Protein AF-A0AAV3Y243-F1 (afdb_monomer)

pLDDT: mean 72.94, std 18.87, range [35.72, 93.75]

Solvent-accessible surface area (backbone atoms only — not comparable to full-atom values): 7842 Å² total; per-residue (Å²): 111,70,69,61,53,52,50,51,56,53,46,22,64,74,67,76,33,90,78,64,46,79,65,60,64,54,33,57,92,40,43,67,59,50,52,51,49,50,51,59,76,23,43,42,96,87,69,47,69,40,62,73,56,49,54,51,51,51,56,50,47,56,51,49,46,53,53,51,34,53,52,24,57,77,70,68,40,57,71,62,26,51,45,36,47,54,26,49,53,55,46,51,56,50,44,53,62,68,44,50,62,46,51,58,60,49,49,62,51,42,62,68,51,45,61,60,51,52,56,56,54,54,59,56,54,62,60,52,55,59,59,57,57,64,69,68,71,80,117

Nearest PDB structures (foldseek):
  8e12-assembly1_B  TM=4.874E-01  e=6.876E+00  synthetic construct

Organism: NCBI:txid259542

Secondary structure (DSSP, 8-state):
-HHHHHHHHHHHHHTT-TT--HHHHT-GGGHHHHHHHHHHHHB-TTS-B-HHHHHHHHHHHHHHHHHHHHHHHHHT-HHHHHHHHHHHHHHHHHHHHHHHHHHHHHHHHHHHHHHHHHHHHHHHHHHHHHHHHHHSS--

Radius of gyration: 22.57 Å; Cα contacts (8 Å, |Δi|>4): 76; chains: 1; bounding box: 42×71×40 Å

Sequence (139 aa):
MRLMANLIVSFRKETDDENASGIDMLNFTKFDVLEVIIKQLTKKEDGHERAGLKMRFGFLLQKAVKAMKGYFIMKGEFDQEADMTRFSDVFDVNWNFIFTLLKLSVNKREEVFGSHLLCQLKMTFQLSGIIFWKKWRNK

Structure (mmCIF, N/CA/C/O backbone):
data_AF-A0AAV3Y243-F1
#
_entry.id   AF-A0AAV3Y243-F1
#
loop_
_atom_site.group_PDB
_atom_site.id
_atom_site.type_symbol
_atom_site.label_atom_id
_atom_site.label_alt_id
_atom_site.label_comp_id
_atom_site.label_asym_id
_atom_site.label_entity_id
_atom_site.label_seq_id
_atom_site.pdbx_PDB_ins_code
_atom_site.Cartn_x
_atom_site.Cartn_y
_atom_site.Cartn_z
_atom_site.occupancy
_atom_site.B_iso_or_equiv
_atom_site.auth_seq_id
_atom_site.auth_comp_id
_atom_site.auth_asym_id
_atom_site.auth_atom_id
_atom_site.pdbx_PDB_model_num
ATOM 1 N N . MET A 1 1 ? -5.874 10.568 -10.783 1.00 60.34 1 MET A N 1
ATOM 2 C CA . MET A 1 1 ? -6.965 9.626 -10.445 1.00 60.34 1 MET A CA 1
ATOM 3 C C . MET A 1 1 ? -6.946 8.341 -11.278 1.00 60.34 1 MET A C 1
ATOM 5 O O . MET A 1 1 ? -7.001 7.286 -10.667 1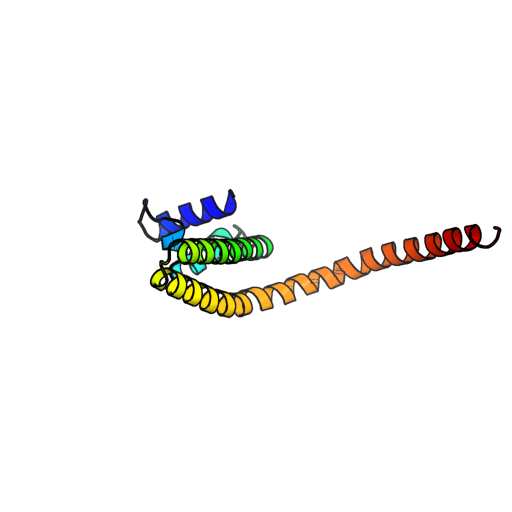.00 60.34 1 MET A O 1
ATOM 9 N N . ARG A 1 2 ? -6.762 8.373 -12.613 1.00 82.06 2 ARG A N 1
ATOM 10 C CA . ARG A 1 2 ? -6.728 7.147 -13.457 1.00 82.06 2 ARG A CA 1
ATOM 11 C C . ARG A 1 2 ? -5.737 6.059 -13.007 1.00 82.06 2 ARG A C 1
ATOM 13 O O . ARG A 1 2 ? -6.083 4.891 -13.024 1.00 82.06 2 ARG A O 1
ATOM 20 N N . LEU A 1 3 ? -4.533 6.435 -12.564 1.00 82.62 3 LEU A N 1
ATOM 21 C CA . LEU A 1 3 ? -3.532 5.463 -12.092 1.00 82.62 3 LEU A CA 1
ATOM 22 C C . LEU A 1 3 ? -4.014 4.661 -10.876 1.00 82.62 3 LEU A C 1
ATOM 24 O O . LEU A 1 3 ? -3.839 3.452 -10.842 1.00 82.62 3 LEU A O 1
ATOM 28 N N . MET A 1 4 ? -4.659 5.324 -9.916 1.00 81.12 4 MET A N 1
ATOM 29 C CA . MET A 1 4 ? -5.194 4.665 -8.724 1.00 81.12 4 MET A CA 1
ATOM 30 C C . MET A 1 4 ? -6.364 3.739 -9.075 1.00 81.12 4 MET A C 1
ATOM 32 O O . MET A 1 4 ? -6.446 2.634 -8.559 1.00 81.12 4 MET A O 1
ATOM 36 N N . ALA A 1 5 ? -7.231 4.158 -10.003 1.00 84.50 5 ALA A N 1
ATOM 37 C CA . ALA A 1 5 ? -8.314 3.311 -10.498 1.00 84.50 5 ALA A CA 1
ATOM 38 C C . ALA A 1 5 ? -7.776 2.042 -11.180 1.00 84.50 5 ALA A C 1
ATOM 40 O O . ALA A 1 5 ? -8.253 0.950 -10.895 1.00 84.50 5 ALA A O 1
ATOM 41 N N . ASN A 1 6 ? -6.737 2.168 -12.012 1.00 87.38 6 ASN A N 1
ATOM 42 C CA . ASN A 1 6 ? -6.089 1.011 -12.634 1.00 87.38 6 ASN A CA 1
ATOM 43 C C . ASN A 1 6 ? -5.479 0.069 -11.590 1.00 87.38 6 ASN A C 1
ATOM 45 O O . ASN A 1 6 ? -5.588 -1.142 -11.738 1.00 87.38 6 ASN A O 1
ATOM 49 N N . LEU A 1 7 ? -4.876 0.620 -10.533 1.00 86.62 7 LEU A N 1
ATOM 50 C CA . LEU A 1 7 ? -4.319 -0.173 -9.441 1.00 86.62 7 LEU A CA 1
ATOM 51 C C . LEU A 1 7 ? -5.405 -0.975 -8.714 1.00 86.62 7 LEU A C 1
ATOM 53 O O . LEU A 1 7 ? -5.228 -2.167 -8.510 1.00 86.62 7 LEU A O 1
ATOM 57 N N . ILE A 1 8 ? -6.547 -0.351 -8.407 1.00 88.12 8 ILE A N 1
ATOM 58 C CA . ILE A 1 8 ? -7.693 -1.022 -7.770 1.00 88.12 8 ILE A CA 1
ATOM 59 C C . ILE A 1 8 ? -8.266 -2.113 -8.682 1.00 88.12 8 ILE A C 1
ATOM 61 O O . ILE A 1 8 ? -8.555 -3.208 -8.217 1.00 88.12 8 ILE A O 1
ATOM 65 N N . VAL A 1 9 ? -8.401 -1.855 -9.986 1.00 89.75 9 VAL A N 1
ATOM 66 C CA . VAL A 1 9 ? -8.885 -2.869 -10.938 1.00 89.75 9 VAL A CA 1
ATOM 67 C C . VAL A 1 9 ? -7.929 -4.058 -11.013 1.00 89.75 9 VA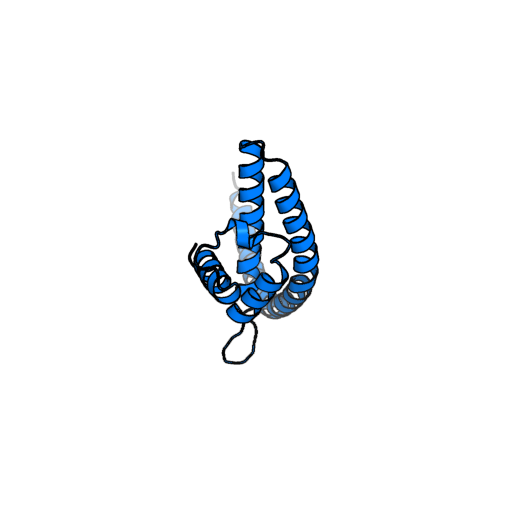L A C 1
ATOM 69 O O . VAL A 1 9 ? -8.380 -5.199 -11.012 1.00 89.75 9 VAL A O 1
ATOM 72 N N . SER A 1 10 ? -6.618 -3.815 -11.065 1.00 88.81 10 SER A N 1
ATOM 73 C CA . SER A 1 10 ? -5.622 -4.890 -11.035 1.00 88.81 10 SER A CA 1
ATOM 74 C C . SER A 1 10 ? -5.619 -5.639 -9.706 1.00 88.81 10 SER A C 1
ATOM 76 O O . SER A 1 10 ? -5.469 -6.852 -9.703 1.00 88.81 10 SER A O 1
ATOM 78 N N . PHE A 1 11 ? -5.848 -4.941 -8.596 1.00 88.44 11 PHE A N 1
ATOM 79 C CA . PHE A 1 11 ? -5.966 -5.553 -7.280 1.00 88.44 11 PHE A CA 1
ATOM 80 C C . PHE A 1 11 ? -7.143 -6.515 -7.187 1.00 88.44 11 PHE A C 1
ATOM 82 O O . PHE A 1 11 ? -6.948 -7.660 -6.804 1.00 88.44 11 PHE A O 1
ATOM 89 N N . ARG A 1 12 ? -8.325 -6.095 -7.646 1.00 90.81 12 ARG A N 1
ATOM 90 C CA . ARG A 1 12 ? -9.522 -6.949 -7.692 1.00 90.81 12 ARG A CA 1
ATOM 91 C C . ARG A 1 12 ? -9.305 -8.226 -8.497 1.00 90.81 12 ARG A C 1
ATOM 93 O O . ARG A 1 12 ? -9.782 -9.280 -8.102 1.00 90.81 12 ARG A O 1
ATOM 100 N N . LYS A 1 13 ? -8.569 -8.124 -9.609 1.00 89.12 13 LYS A N 1
ATOM 101 C CA . LYS A 1 13 ? -8.217 -9.277 -10.450 1.00 89.12 13 LYS A CA 1
ATOM 102 C C . LYS A 1 13 ? -7.266 -10.242 -9.749 1.00 89.12 13 LYS A C 1
ATOM 104 O O . LYS A 1 13 ? -7.431 -11.442 -9.896 1.00 89.12 13 LYS A O 1
ATOM 109 N N . GLU A 1 14 ? -6.284 -9.726 -9.014 1.00 88.12 14 GLU A N 1
ATOM 110 C CA . GLU A 1 14 ? -5.286 -10.560 -8.335 1.00 88.12 14 GLU A CA 1
ATOM 111 C C . GLU A 1 14 ? -5.844 -11.213 -7.061 1.00 88.12 14 GLU A C 1
ATOM 113 O O . GLU A 1 14 ? -5.429 -12.307 -6.694 1.00 88.12 14 GLU A O 1
ATOM 118 N N . THR A 1 15 ? -6.791 -10.557 -6.381 1.00 86.38 15 THR A N 1
ATOM 119 C CA . THR A 1 15 ? -7.426 -11.083 -5.163 1.00 86.38 15 THR A CA 1
ATOM 120 C C . THR A 1 15 ? -8.714 -11.865 -5.420 1.00 86.38 15 THR A C 1
ATOM 122 O O . THR A 1 15 ? -9.320 -12.312 -4.451 1.00 86.38 15 THR A O 1
ATOM 125 N N . ASP A 1 16 ? -9.145 -11.983 -6.681 1.00 86.25 16 ASP A N 1
ATOM 126 C CA . ASP A 1 16 ? -10.438 -12.559 -7.095 1.00 86.25 16 ASP A CA 1
ATOM 127 C C . ASP A 1 16 ? -11.639 -11.986 -6.308 1.00 86.25 16 ASP A C 1
ATOM 129 O O . ASP A 1 16 ? -12.596 -12.673 -5.963 1.00 86.25 16 ASP A O 1
ATOM 133 N N . ASP A 1 17 ? -11.563 -10.693 -5.980 1.00 87.50 17 ASP A N 1
ATOM 134 C CA . ASP A 1 17 ? -12.571 -9.981 -5.191 1.00 87.50 17 ASP A CA 1
ATOM 135 C C . ASP A 1 17 ? -13.006 -8.732 -5.954 1.00 87.50 17 ASP A C 1
ATOM 137 O O . ASP A 1 17 ? -12.353 -7.687 -5.910 1.00 87.50 17 ASP A O 1
ATOM 141 N N . GLU A 1 18 ? -14.124 -8.834 -6.674 1.00 85.06 18 GLU A N 1
ATOM 142 C CA . GLU A 1 18 ? -14.663 -7.741 -7.490 1.00 85.06 18 GLU A CA 1
ATOM 143 C C . GLU A 1 18 ? -15.135 -6.536 -6.660 1.00 85.06 18 GLU A C 1
ATOM 145 O O . GLU A 1 18 ? -15.196 -5.409 -7.174 1.00 85.06 18 GLU A O 1
ATOM 150 N N . ASN A 1 19 ? -15.426 -6.752 -5.374 1.00 85.50 19 ASN A N 1
ATOM 151 C CA . ASN A 1 19 ? -15.957 -5.742 -4.466 1.00 85.50 19 ASN A CA 1
ATOM 152 C C . ASN A 1 19 ? -14.879 -5.084 -3.603 1.00 85.50 19 ASN A C 1
ATOM 154 O O . ASN A 1 19 ? -15.187 -4.106 -2.917 1.00 85.50 19 ASN A O 1
ATOM 158 N N . ALA A 1 20 ? -13.623 -5.537 -3.692 1.00 84.94 20 ALA A N 1
ATOM 159 C CA . ALA A 1 20 ? -12.526 -4.963 -2.927 1.00 84.94 20 ALA A CA 1
ATOM 160 C C . ALA A 1 20 ? -12.463 -3.438 -3.106 1.00 84.94 20 ALA A C 1
ATOM 162 O O . ALA A 1 20 ? -12.425 -2.889 -4.222 1.00 84.94 20 ALA A O 1
ATOM 163 N N . SER A 1 21 ? -12.483 -2.739 -1.979 1.00 85.75 21 SER A N 1
ATOM 164 C CA . SER A 1 21 ? -12.427 -1.289 -1.907 1.00 85.75 21 SER A CA 1
ATOM 165 C C . SER A 1 21 ? -10.979 -0.795 -1.855 1.00 85.75 21 SER A C 1
ATOM 167 O O . SER A 1 21 ? -10.025 -1.551 -1.662 1.00 85.75 21 SER A O 1
ATOM 169 N N . GLY A 1 22 ? -10.797 0.521 -1.991 1.00 82.12 22 GLY A N 1
ATOM 170 C CA . GLY A 1 22 ? -9.485 1.136 -1.777 1.00 82.12 22 GLY A CA 1
ATOM 171 C C . GLY A 1 22 ? -8.960 0.958 -0.347 1.00 82.12 22 GLY A C 1
ATOM 172 O O . GLY A 1 22 ? -7.755 1.046 -0.150 1.00 82.12 22 GLY A O 1
ATOM 173 N N . ILE A 1 23 ? -9.835 0.688 0.627 1.00 84.62 23 ILE A N 1
ATOM 174 C CA . ILE A 1 23 ? -9.458 0.434 2.024 1.00 84.62 23 ILE A CA 1
ATOM 175 C C . ILE A 1 23 ? -8.859 -0.965 2.153 1.00 84.62 23 ILE A C 1
ATOM 177 O O . ILE A 1 23 ? -7.805 -1.127 2.758 1.00 84.62 23 ILE A O 1
ATOM 181 N N . ASP A 1 24 ? -9.472 -1.953 1.497 1.00 84.88 24 ASP A N 1
ATOM 182 C CA . ASP A 1 24 ? -8.991 -3.339 1.491 1.00 84.88 24 ASP A CA 1
ATOM 183 C C . ASP A 1 24 ? -7.603 -3.452 0.860 1.00 84.88 24 ASP A C 1
ATOM 185 O O . ASP A 1 24 ? -6.774 -4.245 1.300 1.00 84.88 24 ASP A O 1
ATOM 189 N N . MET A 1 25 ? -7.333 -2.621 -0.149 1.00 85.94 25 MET A N 1
ATOM 190 C CA . MET A 1 25 ? -6.020 -2.516 -0.785 1.00 85.94 25 MET A CA 1
ATOM 191 C C . MET A 1 25 ? -4.944 -1.932 0.146 1.00 85.94 25 MET A C 1
ATOM 193 O O . MET A 1 25 ? -3.765 -2.234 -0.015 1.00 85.94 25 MET A O 1
ATOM 197 N N . LEU A 1 26 ? -5.335 -1.098 1.113 1.00 85.31 26 LEU A N 1
ATOM 198 C CA . LEU A 1 26 ? -4.438 -0.475 2.095 1.00 85.31 26 LEU A CA 1
ATOM 199 C C . LEU A 1 26 ? -4.327 -1.294 3.390 1.00 85.31 26 LEU A C 1
ATOM 201 O O . LEU A 1 26 ? -3.898 -0.782 4.421 1.00 85.31 26 LEU A O 1
ATOM 205 N N . ASN A 1 27 ? -4.704 -2.572 3.345 1.00 85.00 27 ASN A N 1
ATOM 206 C CA . ASN A 1 27 ? -4.506 -3.489 4.453 1.00 85.00 27 ASN A CA 1
ATOM 207 C C . ASN A 1 27 ? -3.074 -4.043 4.437 1.00 85.00 27 ASN A C 1
ATOM 209 O O . ASN A 1 27 ? -2.588 -4.517 3.408 1.00 85.00 27 ASN A O 1
ATOM 213 N N . PHE A 1 28 ? -2.418 -4.032 5.598 1.00 80.44 28 PHE A N 1
ATOM 214 C CA . PHE A 1 28 ? -1.077 -4.588 5.789 1.00 80.44 28 PHE A CA 1
ATOM 215 C C . PHE A 1 28 ? -0.950 -6.036 5.286 1.00 80.44 28 PHE A C 1
ATOM 217 O O . PHE A 1 28 ? 0.028 -6.377 4.630 1.00 80.44 28 PHE A O 1
ATOM 224 N N . THR A 1 29 ? -1.961 -6.872 5.522 1.00 83.62 29 THR A N 1
ATOM 225 C CA . THR A 1 29 ? -1.946 -8.291 5.120 1.00 83.62 29 THR A CA 1
ATOM 226 C C . THR A 1 29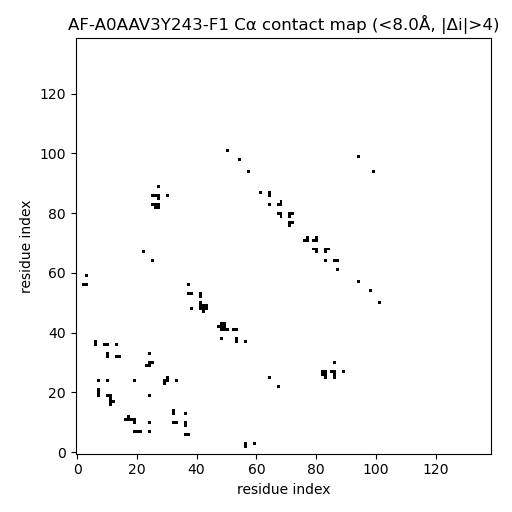 ? -1.898 -8.499 3.606 1.00 83.62 29 THR A C 1
ATOM 228 O O . THR A 1 29 ? -1.463 -9.547 3.142 1.00 83.62 29 THR A O 1
ATOM 231 N N . LYS A 1 30 ? -2.327 -7.499 2.827 1.00 84.25 30 LYS A N 1
ATOM 232 C CA . LYS A 1 30 ? -2.375 -7.548 1.361 1.00 84.25 30 LYS A CA 1
ATOM 233 C C . LYS A 1 30 ? -1.224 -6.764 0.716 1.00 84.25 30 LYS A C 1
ATOM 235 O O . LYS A 1 30 ? -1.239 -6.528 -0.493 1.00 84.25 30 LYS A O 1
ATOM 240 N N . PHE A 1 31 ? -0.217 -6.373 1.503 1.00 83.69 31 PHE A N 1
ATOM 241 C CA . PHE A 1 31 ? 0.927 -5.596 1.027 1.00 83.69 31 PHE A CA 1
ATOM 242 C C . PHE A 1 31 ? 1.733 -6.334 -0.052 1.00 83.69 31 PHE A C 1
ATOM 244 O O . PHE A 1 31 ? 2.069 -5.739 -1.075 1.00 83.69 31 PHE A O 1
ATOM 251 N N . ASP A 1 32 ? 1.988 -7.630 0.130 1.00 84.69 32 ASP A N 1
ATOM 252 C CA . ASP A 1 32 ? 2.765 -8.430 -0.828 1.00 84.69 32 ASP A CA 1
ATOM 253 C C . ASP A 1 32 ? 2.073 -8.502 -2.196 1.00 84.69 32 ASP A C 1
ATOM 255 O O . ASP A 1 32 ? 2.699 -8.328 -3.244 1.00 84.69 32 ASP A O 1
ATOM 259 N N . VAL A 1 33 ? 0.747 -8.667 -2.186 1.00 87.12 33 VAL A N 1
ATOM 260 C CA . VAL A 1 33 ? -0.092 -8.656 -3.392 1.00 87.12 33 VAL A CA 1
ATOM 261 C C . VAL A 1 33 ? 0.019 -7.303 -4.097 1.00 87.12 33 VAL A C 1
ATOM 263 O O . VAL A 1 33 ? 0.229 -7.232 -5.309 1.00 87.12 33 VAL A O 1
ATOM 266 N N . LEU A 1 34 ? -0.046 -6.211 -3.333 1.00 87.12 34 LEU A N 1
ATOM 267 C CA . LEU A 1 34 ? 0.105 -4.860 -3.863 1.00 87.12 34 LEU A CA 1
ATOM 268 C C . LEU A 1 34 ? 1.483 -4.643 -4.506 1.00 87.12 34 LEU A C 1
ATOM 270 O O . LEU A 1 34 ? 1.577 -4.023 -5.569 1.00 87.12 34 LEU A O 1
ATOM 274 N N . GLU A 1 35 ? 2.552 -5.168 -3.906 1.00 85.06 35 GLU A N 1
ATOM 275 C CA . GLU A 1 35 ? 3.900 -5.079 -4.465 1.00 85.06 35 GLU A CA 1
ATOM 276 C C . GLU A 1 35 ? 4.006 -5.817 -5.809 1.00 85.06 35 GLU A C 1
ATOM 278 O O . GLU A 1 35 ? 4.556 -5.272 -6.775 1.00 85.06 35 GLU A O 1
ATOM 283 N N . VAL A 1 36 ? 3.445 -7.026 -5.897 1.00 87.25 36 VAL A N 1
ATOM 284 C CA . VAL A 1 36 ? 3.402 -7.818 -7.136 1.00 87.25 36 VAL A CA 1
ATOM 285 C C . VAL A 1 36 ? 2.661 -7.060 -8.236 1.00 87.25 36 VAL A C 1
ATOM 287 O O . VAL A 1 36 ? 3.192 -6.906 -9.339 1.00 87.25 36 VAL A O 1
ATOM 290 N N . ILE A 1 37 ? 1.492 -6.498 -7.930 1.00 88.06 37 ILE A N 1
ATOM 291 C CA . ILE A 1 37 ? 0.697 -5.731 -8.896 1.00 88.06 37 ILE A CA 1
ATOM 292 C C . ILE A 1 37 ? 1.460 -4.497 -9.383 1.00 88.06 37 ILE A C 1
ATOM 294 O O . ILE A 1 37 ? 1.488 -4.211 -10.582 1.00 88.06 37 ILE A O 1
ATOM 298 N N . ILE A 1 38 ? 2.116 -3.757 -8.484 1.00 86.56 38 ILE A N 1
ATOM 299 C CA . ILE A 1 38 ? 2.914 -2.588 -8.874 1.00 86.56 38 ILE A CA 1
ATOM 300 C C . ILE A 1 38 ? 4.065 -3.015 -9.789 1.00 86.56 38 ILE A C 1
ATOM 302 O O . ILE A 1 38 ? 4.320 -2.342 -10.792 1.00 86.56 38 ILE A O 1
ATOM 306 N N . LYS A 1 39 ? 4.745 -4.132 -9.502 1.00 84.81 39 LYS A N 1
ATOM 307 C CA . LYS A 1 39 ? 5.794 -4.676 -10.380 1.00 84.81 39 LYS A CA 1
ATOM 308 C C . LYS A 1 39 ? 5.234 -5.028 -11.759 1.00 84.81 39 LYS A C 1
ATOM 310 O O . LYS A 1 39 ? 5.806 -4.605 -12.760 1.00 84.81 39 LYS A O 1
ATOM 315 N N . GLN A 1 40 ? 4.089 -5.704 -11.832 1.00 86.69 40 GLN A N 1
ATOM 316 C CA . GLN A 1 40 ? 3.438 -6.050 -13.101 1.00 86.69 40 GLN A CA 1
ATOM 317 C C . GLN A 1 40 ? 3.039 -4.802 -13.906 1.00 86.69 40 GLN A C 1
ATOM 319 O O . GLN A 1 40 ? 3.394 -4.681 -15.076 1.00 86.69 40 GLN A O 1
ATOM 324 N N . LEU A 1 41 ? 2.376 -3.828 -13.273 1.00 85.31 41 LEU A N 1
ATOM 325 C CA . LEU A 1 41 ? 1.927 -2.586 -13.920 1.00 85.31 41 LEU A CA 1
ATOM 326 C C . LEU A 1 41 ? 3.076 -1.674 -14.359 1.00 85.31 41 LEU A C 1
ATOM 328 O O . LEU A 1 41 ? 2.901 -0.806 -15.219 1.00 85.31 41 LEU A O 1
ATOM 332 N N . THR A 1 42 ? 4.245 -1.818 -13.738 1.00 83.44 42 THR A N 1
ATOM 333 C CA . THR A 1 42 ? 5.430 -1.026 -14.073 1.00 83.44 42 THR A CA 1
ATOM 334 C C . THR A 1 42 ? 6.370 -1.740 -15.031 1.00 83.44 42 THR A C 1
ATOM 336 O O . THR A 1 42 ? 7.237 -1.075 -15.599 1.00 83.44 42 THR A O 1
ATOM 339 N N . LYS A 1 43 ? 6.181 -3.035 -15.293 1.00 84.44 43 LYS A N 1
ATOM 340 C CA . LYS A 1 43 ? 6.956 -3.782 -16.282 1.00 84.44 43 LYS A CA 1
ATOM 341 C C . LYS A 1 43 ? 6.550 -3.368 -17.699 1.00 84.44 43 LYS A C 1
ATOM 343 O O . LYS A 1 43 ? 5.372 -3.260 -18.030 1.00 84.44 43 LYS A O 1
ATOM 348 N N . LYS A 1 44 ? 7.533 -3.075 -18.545 1.00 76.19 44 LYS A N 1
ATOM 349 C CA . LYS A 1 44 ? 7.336 -2.898 -19.988 1.00 76.19 44 LYS A CA 1
ATOM 350 C C . LYS A 1 44 ? 7.387 -4.247 -20.708 1.00 76.19 44 LYS A C 1
ATOM 352 O O . LYS A 1 44 ? 7.902 -5.227 -20.178 1.00 76.19 44 LYS A O 1
ATOM 357 N N . GLU A 1 45 ? 6.925 -4.251 -21.954 1.00 73.75 45 GLU A N 1
ATOM 358 C CA . GLU A 1 45 ? 7.030 -5.389 -22.880 1.00 73.75 45 GLU A CA 1
ATOM 359 C C . GLU A 1 45 ? 8.487 -5.816 -23.129 1.00 73.75 45 GLU A C 1
ATOM 361 O O . GLU A 1 45 ? 8.760 -6.997 -23.299 1.00 73.75 45 GLU A O 1
ATOM 366 N N . ASP A 1 46 ? 9.432 -4.873 -23.052 1.00 71.94 46 ASP A N 1
ATOM 367 C CA . ASP A 1 46 ? 10.881 -5.107 -23.161 1.00 71.94 46 ASP A CA 1
ATOM 368 C C . ASP A 1 46 ? 11.518 -5.673 -21.869 1.00 71.94 46 ASP A C 1
ATOM 370 O O . ASP A 1 46 ? 12.729 -5.864 -21.796 1.00 71.94 46 ASP A O 1
ATOM 374 N N . GLY A 1 47 ? 10.719 -5.933 -20.827 1.00 66.75 47 GLY A N 1
ATOM 375 C CA . GLY A 1 47 ? 11.186 -6.424 -19.532 1.00 66.75 47 GLY A CA 1
ATOM 376 C C . GLY A 1 47 ? 11.783 -5.352 -18.613 1.00 66.75 47 GLY A C 1
ATOM 377 O O . GLY A 1 47 ? 12.046 -5.650 -17.447 1.00 66.75 47 GLY A O 1
ATOM 378 N N . HIS A 1 48 ? 11.946 -4.104 -19.070 1.00 72.56 48 HIS A N 1
ATOM 379 C CA . HIS A 1 48 ? 12.442 -3.008 -18.239 1.00 72.56 48 HIS A CA 1
ATOM 380 C C . HIS A 1 48 ? 11.337 -2.382 -17.374 1.00 72.56 48 HIS A C 1
ATOM 382 O O . HIS A 1 48 ? 10.195 -2.198 -17.797 1.00 72.56 48 HIS A O 1
ATOM 388 N N . GLU A 1 49 ? 11.678 -1.973 -16.150 1.00 73.69 49 GLU A N 1
ATOM 389 C CA . GLU A 1 49 ? 10.733 -1.284 -15.265 1.00 73.69 49 GLU A CA 1
ATOM 390 C C . GLU A 1 49 ? 10.587 0.208 -15.619 1.00 73.69 49 GLU A C 1
ATOM 392 O O . GLU A 1 49 ? 11.556 0.954 -15.797 1.00 73.69 49 GLU A O 1
ATOM 397 N N . ARG A 1 50 ? 9.343 0.697 -15.644 1.00 79.75 50 ARG A N 1
ATOM 398 C CA . ARG A 1 50 ? 8.998 2.122 -15.716 1.00 79.75 50 ARG A CA 1
ATOM 399 C C . ARG A 1 50 ? 9.225 2.767 -14.348 1.00 79.75 50 ARG A C 1
ATOM 401 O O . ARG A 1 50 ? 8.271 3.054 -13.625 1.00 79.75 50 ARG A O 1
ATOM 408 N N . ALA A 1 51 ? 10.486 3.057 -14.025 1.00 74.62 51 ALA A N 1
ATOM 409 C CA . ALA A 1 51 ? 10.906 3.686 -12.766 1.00 74.62 51 ALA A CA 1
ATOM 410 C C . ALA A 1 51 ? 10.047 4.904 -12.363 1.00 74.62 51 ALA A C 1
ATOM 412 O O . ALA A 1 51 ? 9.590 5.010 -11.225 1.00 74.62 51 ALA A O 1
ATOM 413 N N . GLY A 1 52 ? 9.749 5.799 -13.314 1.00 78.00 52 GLY A N 1
ATOM 414 C CA . GLY A 1 52 ? 8.915 6.979 -13.057 1.00 78.00 52 GLY A CA 1
ATOM 415 C C . GLY A 1 52 ? 7.455 6.651 -12.720 1.00 78.00 52 GLY A C 1
ATOM 416 O O . GLY A 1 52 ? 6.832 7.359 -11.932 1.00 78.00 52 GLY A O 1
ATOM 417 N N . LEU A 1 53 ? 6.902 5.569 -13.276 1.00 81.50 53 LEU A N 1
ATOM 418 C CA . LEU A 1 53 ? 5.543 5.127 -12.962 1.00 81.50 53 LEU A CA 1
ATOM 419 C C . LEU A 1 53 ? 5.482 4.496 -11.568 1.00 81.50 53 LEU A C 1
ATOM 421 O O . LEU A 1 53 ? 4.569 4.795 -10.803 1.00 81.50 53 LEU A O 1
ATOM 425 N N . LYS A 1 54 ? 6.500 3.709 -11.215 1.00 80.94 54 LYS A N 1
ATOM 426 C CA . LYS A 1 54 ? 6.670 3.112 -9.886 1.00 80.94 54 LYS A CA 1
ATOM 427 C C . LYS A 1 54 ? 6.725 4.188 -8.791 1.00 80.94 54 LYS A C 1
ATOM 429 O O . LYS A 1 54 ? 5.986 4.113 -7.814 1.00 80.94 54 LYS A O 1
ATOM 434 N N . MET A 1 55 ? 7.511 5.249 -9.011 1.00 81.00 55 MET A N 1
ATOM 435 C CA . MET A 1 55 ? 7.588 6.411 -8.108 1.00 81.00 55 MET A CA 1
ATOM 436 C C . MET A 1 55 ? 6.235 7.116 -7.947 1.00 81.00 55 MET A C 1
ATOM 438 O O . MET A 1 55 ? 5.845 7.499 -6.845 1.00 81.00 55 MET A O 1
ATOM 442 N N . ARG A 1 56 ? 5.489 7.283 -9.047 1.00 83.94 56 ARG A N 1
ATOM 443 C CA . ARG A 1 56 ? 4.151 7.892 -9.006 1.00 83.94 56 ARG A CA 1
ATOM 444 C C . ARG A 1 56 ? 3.162 7.039 -8.220 1.00 83.94 56 ARG A C 1
ATOM 446 O O . ARG A 1 56 ? 2.362 7.608 -7.483 1.00 83.94 56 ARG A O 1
ATOM 453 N N . PHE A 1 57 ? 3.211 5.714 -8.366 1.00 85.38 57 PHE A N 1
ATOM 454 C CA . PHE A 1 57 ? 2.303 4.818 -7.654 1.00 85.38 57 PHE A CA 1
ATOM 455 C C . PHE A 1 57 ? 2.427 4.960 -6.153 1.00 85.38 57 PHE A C 1
ATOM 457 O O . PHE A 1 57 ? 1.416 5.177 -5.493 1.00 85.38 57 PHE A O 1
ATOM 464 N N . GLY A 1 58 ? 3.632 4.922 -5.598 1.00 84.50 58 GLY A N 1
ATOM 465 C CA . GLY A 1 58 ? 3.680 5.015 -4.149 1.00 84.50 58 GLY A CA 1
ATOM 466 C C . GLY A 1 58 ? 3.643 6.410 -3.560 1.00 84.50 58 GLY A C 1
ATOM 467 O O . GLY A 1 58 ? 3.181 6.542 -2.435 1.00 84.50 58 GLY A O 1
ATOM 468 N N . PHE A 1 59 ? 3.943 7.467 -4.322 1.00 84.75 59 PHE A N 1
ATOM 469 C CA . PHE A 1 59 ? 3.515 8.803 -3.897 1.00 84.75 59 PHE A CA 1
ATOM 470 C C . PHE A 1 59 ? 1.984 8.889 -3.769 1.00 84.75 59 PHE A C 1
ATOM 472 O O . PHE A 1 59 ? 1.466 9.518 -2.845 1.00 84.75 59 PHE A O 1
ATOM 479 N N . LEU A 1 60 ? 1.244 8.250 -4.686 1.00 87.31 60 LEU A N 1
ATOM 480 C CA . LEU A 1 60 ? -0.215 8.166 -4.597 1.00 87.31 60 LEU A CA 1
ATOM 481 C C . LEU A 1 60 ? -0.664 7.311 -3.406 1.00 87.31 60 LEU A C 1
ATOM 483 O O . LEU A 1 60 ? -1.585 7.730 -2.710 1.00 87.31 60 LEU A O 1
ATOM 487 N N . LEU A 1 61 ? -0.006 6.179 -3.135 1.00 87.50 61 LEU A N 1
ATOM 488 C CA . LEU A 1 61 ? -0.323 5.329 -1.982 1.00 87.50 61 LEU A CA 1
ATOM 489 C C . LEU A 1 61 ? -0.049 6.039 -0.654 1.00 87.50 61 LEU A C 1
ATOM 491 O O . LEU A 1 61 ? -0.943 6.086 0.182 1.00 87.50 61 LEU A O 1
ATOM 495 N N . GLN A 1 62 ? 1.101 6.701 -0.489 1.00 88.06 62 GLN A N 1
ATOM 496 C CA . GLN A 1 62 ? 1.384 7.502 0.712 1.00 88.06 62 GLN A CA 1
ATOM 497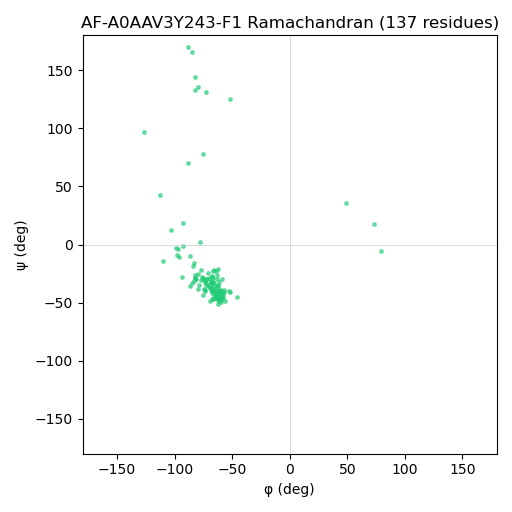 C C . GLN A 1 62 ? 0.323 8.582 0.942 1.00 88.06 62 GLN A C 1
ATOM 499 O O . GLN A 1 62 ? -0.107 8.817 2.072 1.00 88.06 62 GLN A O 1
ATOM 504 N N . LYS A 1 63 ? -0.127 9.249 -0.128 1.00 88.81 63 LYS A N 1
ATOM 505 C CA . LYS A 1 63 ? -1.219 10.224 -0.029 1.00 88.81 63 LYS A CA 1
ATOM 506 C C . LYS A 1 63 ? -2.546 9.575 0.355 1.00 88.81 63 LYS A C 1
ATOM 508 O O . LYS A 1 63 ? -3.264 10.150 1.168 1.00 88.81 63 LYS A O 1
ATOM 513 N N . ALA A 1 64 ? -2.864 8.411 -0.208 1.00 88.69 64 ALA A N 1
ATOM 514 C CA . ALA A 1 64 ? -4.087 7.680 0.105 1.00 88.69 64 ALA A CA 1
ATOM 515 C C . ALA A 1 64 ? -4.114 7.241 1.577 1.00 88.69 64 ALA A C 1
ATOM 517 O O . ALA A 1 64 ? -5.093 7.514 2.262 1.00 88.69 64 ALA A O 1
ATOM 518 N N . VAL A 1 65 ? -3.017 6.676 2.090 1.00 90.25 65 VAL A N 1
ATOM 519 C CA . VAL A 1 65 ? -2.888 6.261 3.498 1.00 90.25 65 VAL A CA 1
ATOM 520 C C . VAL A 1 65 ? -3.074 7.447 4.443 1.00 90.25 65 VAL A C 1
ATOM 522 O O . VAL A 1 65 ? -3.863 7.368 5.378 1.00 90.25 65 VAL A O 1
ATOM 525 N N . LYS A 1 66 ? -2.427 8.589 4.170 1.00 89.75 66 LYS A N 1
ATOM 526 C CA . LYS A 1 66 ? -2.592 9.806 4.987 1.00 89.75 66 LYS A CA 1
ATOM 527 C C . LYS A 1 66 ? -4.032 10.322 4.991 1.00 89.75 66 L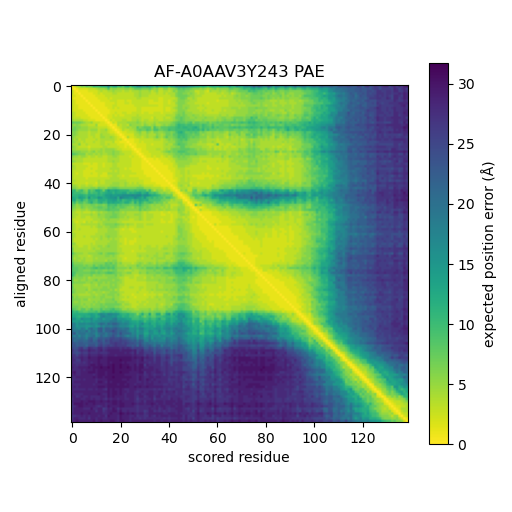YS A C 1
ATOM 529 O O . LYS A 1 66 ? -4.524 10.733 6.039 1.00 89.75 66 LYS A O 1
ATOM 534 N N . ALA A 1 67 ? -4.703 10.296 3.839 1.00 90.31 67 ALA A N 1
ATOM 535 C CA . ALA A 1 67 ? -6.102 10.700 3.738 1.00 90.31 67 ALA A CA 1
ATOM 536 C C . ALA A 1 67 ? -7.026 9.750 4.522 1.00 90.31 67 ALA A C 1
ATOM 538 O O . ALA A 1 67 ? -7.878 10.216 5.275 1.00 90.31 67 ALA A O 1
ATOM 539 N N . MET A 1 68 ? -6.816 8.435 4.401 1.00 88.69 68 MET A N 1
ATOM 540 C CA . MET A 1 68 ? -7.587 7.416 5.124 1.00 88.69 68 MET A CA 1
ATOM 541 C C . MET A 1 68 ? -7.367 7.484 6.637 1.00 88.69 68 MET A C 1
ATOM 543 O O . MET A 1 68 ? -8.329 7.447 7.396 1.00 88.69 68 MET A O 1
ATOM 547 N N . LYS A 1 69 ? -6.122 7.682 7.080 1.00 90.25 69 LYS A N 1
ATOM 548 C CA . LYS A 1 69 ? -5.790 7.907 8.491 1.00 90.25 69 LYS A CA 1
ATOM 549 C C . LYS A 1 69 ? -6.564 9.101 9.059 1.00 90.25 69 LYS A C 1
ATOM 551 O O . LYS A 1 69 ? -7.211 8.978 10.092 1.00 90.25 69 LYS A O 1
ATOM 556 N N . GLY A 1 70 ? -6.563 10.236 8.354 1.00 89.81 70 GLY A N 1
ATOM 557 C CA . GLY A 1 70 ? -7.338 11.416 8.756 1.00 89.81 70 GLY A CA 1
ATOM 558 C C . GLY A 1 70 ? -8.843 11.142 8.843 1.00 89.81 70 GLY A C 1
ATOM 559 O O . GLY A 1 70 ? -9.492 11.575 9.790 1.00 89.81 70 GLY A O 1
ATOM 560 N N . TYR A 1 71 ? -9.386 10.373 7.897 1.00 91.75 71 TYR A N 1
ATOM 561 C CA . TYR A 1 71 ? -10.793 9.975 7.898 1.00 91.75 71 TYR A CA 1
ATOM 562 C C . TYR A 1 71 ? -11.171 9.116 9.117 1.00 91.75 71 TYR A C 1
ATOM 564 O O . TYR A 1 71 ? -12.177 9.402 9.765 1.00 91.75 71 TYR A O 1
ATOM 572 N N . PHE A 1 72 ? -10.357 8.118 9.477 1.00 91.62 72 PHE A N 1
ATOM 573 C CA . PHE A 1 72 ? -10.622 7.275 10.649 1.00 91.62 72 PHE A CA 1
ATOM 574 C C . PHE A 1 72 ? -10.496 8.038 11.968 1.00 91.62 72 PHE A C 1
ATOM 576 O O . PHE A 1 72 ? -11.342 7.872 12.846 1.00 91.62 72 PHE A O 1
ATOM 583 N N . ILE A 1 73 ? -9.530 8.958 12.075 1.00 92.25 73 ILE A N 1
ATOM 584 C CA . ILE A 1 73 ? -9.411 9.862 13.231 1.00 92.25 73 ILE A CA 1
ATOM 585 C C . ILE A 1 73 ? -10.678 10.709 13.385 1.00 92.25 73 ILE A C 1
ATOM 587 O O . ILE A 1 73 ? -11.218 10.811 14.483 1.00 92.25 73 ILE A O 1
ATOM 591 N N . MET A 1 74 ? -11.183 11.289 12.290 1.00 93.75 74 MET A N 1
ATOM 592 C CA . MET A 1 74 ? -12.402 12.107 12.323 1.00 93.75 74 MET A CA 1
ATOM 593 C C . MET A 1 74 ? -13.644 11.313 12.740 1.00 93.75 74 MET A C 1
ATOM 595 O O . MET A 1 74 ? -14.563 11.888 13.319 1.00 93.75 74 MET A O 1
ATOM 599 N N . LYS A 1 75 ? -13.679 10.010 12.450 1.00 93.12 75 LYS A N 1
ATOM 600 C CA . LYS A 1 75 ? -14.768 9.112 12.849 1.00 93.12 75 LYS A CA 1
ATOM 601 C C . LYS A 1 75 ? -14.612 8.506 14.246 1.00 93.12 75 LYS A C 1
ATOM 603 O O . LYS A 1 75 ? -15.559 7.898 14.731 1.00 93.12 75 LYS A O 1
ATOM 608 N N . GLY A 1 76 ? -13.455 8.668 14.889 1.00 91.94 76 GLY A N 1
ATOM 609 C CA . GLY A 1 76 ? -13.141 8.006 16.158 1.00 91.94 76 GLY A CA 1
ATOM 610 C C . GLY A 1 76 ? -12.859 6.504 16.022 1.00 91.94 76 GLY A C 1
ATOM 611 O O . GLY A 1 76 ? -12.909 5.779 17.011 1.00 91.94 76 GLY A O 1
ATOM 612 N N . GLU A 1 77 ? -12.562 6.021 14.812 1.00 93.25 77 GLU A N 1
ATOM 613 C CA . GLU A 1 77 ? -12.258 4.614 14.523 1.00 93.25 77 GLU A CA 1
ATOM 614 C C . GLU A 1 77 ? -10.752 4.346 14.711 1.00 93.25 77 GLU A C 1
ATOM 616 O O . GLU A 1 77 ? -10.002 4.156 13.753 1.00 93.25 77 GLU A O 1
ATOM 621 N N . PHE A 1 78 ? -10.285 4.369 15.964 1.00 91.12 78 PHE A N 1
ATOM 622 C CA . PHE A 1 78 ? -8.852 4.301 16.289 1.00 91.12 78 PHE A CA 1
ATOM 623 C C . PHE A 1 78 ? -8.184 2.961 15.946 1.00 91.12 78 PHE A C 1
ATOM 625 O O . PHE A 1 78 ? -7.005 2.944 15.604 1.00 91.12 78 PHE A O 1
ATOM 632 N N . ASP A 1 79 ? -8.919 1.849 15.962 1.00 89.75 79 ASP A N 1
ATOM 633 C CA . ASP A 1 79 ? -8.360 0.545 15.578 1.00 89.75 79 ASP A CA 1
ATOM 634 C C . ASP A 1 79 ? -7.957 0.521 14.093 1.00 89.75 79 ASP A C 1
ATOM 636 O O . ASP A 1 79 ? -6.881 0.049 13.729 1.00 89.75 79 ASP A O 1
ATOM 640 N N . GLN A 1 80 ? -8.784 1.119 13.230 1.00 87.69 80 GLN A N 1
ATOM 641 C CA . GLN A 1 80 ? -8.507 1.213 11.793 1.00 87.69 80 GLN A CA 1
ATOM 642 C C . GLN A 1 80 ? -7.407 2.241 11.495 1.00 87.69 80 GLN A C 1
ATOM 644 O O . GLN A 1 80 ? -6.612 2.070 10.572 1.00 87.69 80 GLN A O 1
ATOM 649 N N . GLU A 1 81 ? -7.318 3.301 12.300 1.00 91.50 81 GLU A N 1
ATOM 650 C CA . GLU A 1 81 ? -6.203 4.252 12.271 1.00 91.50 81 GLU A CA 1
ATOM 651 C C . GLU A 1 81 ? -4.866 3.574 12.605 1.00 91.50 81 GLU A C 1
ATOM 653 O O . GLU A 1 81 ? -3.867 3.810 11.911 1.00 91.50 81 GLU A O 1
ATOM 658 N N . ALA A 1 82 ? -4.856 2.691 13.607 1.00 89.25 82 ALA A N 1
ATOM 659 C CA . ALA A 1 82 ? -3.675 1.933 13.996 1.00 89.25 82 ALA A CA 1
ATOM 660 C C . ALA A 1 82 ? -3.223 0.992 12.869 1.00 89.25 82 ALA A C 1
ATOM 662 O O . ALA A 1 82 ? -2.030 0.926 12.558 1.00 89.25 82 ALA A O 1
ATOM 663 N N . ASP A 1 83 ? -4.162 0.329 12.193 1.00 87.31 83 ASP A N 1
ATOM 664 C CA . ASP A 1 83 ? -3.856 -0.529 11.045 1.00 87.31 83 ASP A CA 1
ATOM 665 C C . ASP A 1 83 ? -3.318 0.263 9.843 1.00 87.31 83 ASP A C 1
ATOM 667 O O . ASP A 1 83 ? -2.344 -0.156 9.212 1.00 87.31 83 ASP A O 1
ATOM 671 N N . MET A 1 84 ? -3.862 1.454 9.570 1.00 88.94 84 MET A N 1
ATOM 672 C CA . MET A 1 84 ? -3.316 2.353 8.542 1.00 88.94 84 MET A CA 1
ATOM 673 C C . MET A 1 84 ? -1.917 2.863 8.903 1.00 88.94 84 MET A C 1
ATOM 675 O O . MET A 1 84 ? -1.082 3.063 8.019 1.00 88.94 84 MET A O 1
ATOM 679 N N . THR A 1 85 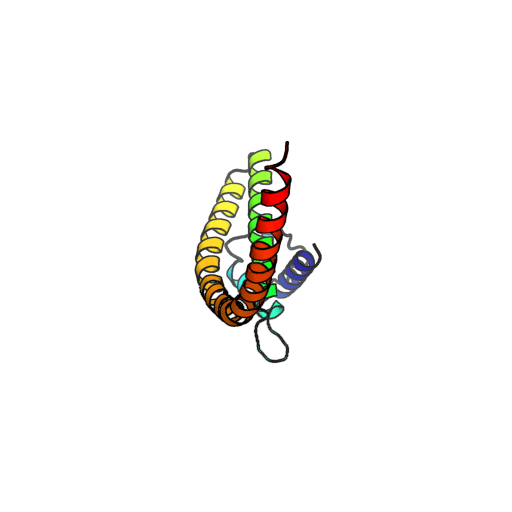? -1.637 3.062 10.192 1.00 88.56 85 THR A N 1
ATOM 680 C CA . THR A 1 85 ? -0.306 3.453 10.673 1.00 88.56 85 THR A CA 1
ATOM 681 C C . THR A 1 85 ? 0.700 2.325 10.464 1.00 88.56 85 THR A C 1
ATOM 683 O O . THR A 1 85 ? 1.741 2.559 9.857 1.00 88.56 85 THR A O 1
ATOM 686 N N . ARG A 1 86 ? 0.349 1.083 10.825 1.00 88.06 86 ARG A N 1
ATOM 687 C CA . ARG A 1 86 ? 1.179 -0.103 10.544 1.00 88.06 86 ARG A CA 1
ATOM 688 C C . ARG A 1 86 ? 1.453 -0.269 9.053 1.00 88.06 86 ARG A C 1
ATOM 690 O O . ARG A 1 86 ? 2.591 -0.527 8.664 1.00 88.06 86 ARG A O 1
ATOM 697 N N . PHE A 1 87 ? 0.429 -0.092 8.214 1.00 88.12 87 PHE A N 1
ATOM 698 C CA . PHE A 1 87 ? 0.606 -0.107 6.764 1.00 88.12 87 PHE A CA 1
ATOM 699 C C . PHE A 1 87 ? 1.584 0.985 6.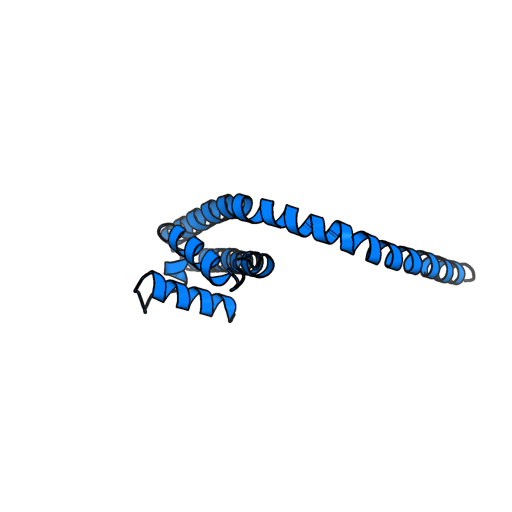319 1.00 88.12 87 PHE A C 1
ATOM 701 O O . PHE A 1 87 ? 2.479 0.701 5.529 1.00 88.12 87 PHE A O 1
ATOM 708 N N . SER A 1 88 ? 1.449 2.213 6.831 1.00 88.44 88 SER A N 1
ATOM 709 C CA . SER A 1 88 ? 2.355 3.323 6.508 1.00 88.44 88 SER A CA 1
ATOM 710 C C . SER A 1 88 ? 3.803 3.018 6.886 1.00 88.44 88 SER A C 1
ATOM 712 O O . SER A 1 88 ? 4.696 3.293 6.090 1.00 88.44 88 SER A O 1
ATOM 714 N N . ASP A 1 89 ? 4.039 2.438 8.062 1.00 87.06 89 ASP A N 1
ATOM 715 C CA . ASP A 1 89 ? 5.387 2.139 8.554 1.00 87.06 89 ASP A CA 1
ATOM 716 C C . ASP A 1 89 ? 6.069 1.071 7.690 1.00 87.06 89 ASP A C 1
ATOM 718 O O . ASP A 1 89 ? 7.201 1.246 7.234 1.00 87.06 89 ASP A O 1
ATOM 722 N N . VAL A 1 90 ? 5.351 -0.015 7.390 1.00 84.19 90 VAL A N 1
ATOM 723 C CA . VAL A 1 90 ? 5.833 -1.087 6.503 1.00 84.19 90 VAL A CA 1
ATOM 724 C C . VAL A 1 90 ? 6.052 -0.555 5.093 1.00 84.19 90 VAL A C 1
ATOM 726 O O . VAL A 1 90 ? 7.070 -0.849 4.458 1.00 84.19 90 VAL A O 1
ATOM 729 N N . PHE A 1 91 ? 5.123 0.274 4.617 1.00 85.56 91 PHE A N 1
ATOM 730 C CA . PHE A 1 91 ? 5.242 0.932 3.333 1.00 85.56 91 PHE A CA 1
ATOM 731 C C . PHE A 1 91 ? 6.492 1.805 3.281 1.00 85.56 91 PHE A C 1
ATOM 733 O O . PHE A 1 91 ? 7.225 1.698 2.310 1.00 85.56 91 PHE A O 1
ATOM 740 N N . ASP A 1 92 ? 6.790 2.611 4.299 1.00 83.25 92 ASP A N 1
ATOM 741 C CA . ASP A 1 92 ? 7.955 3.502 4.302 1.00 83.25 92 ASP A CA 1
ATOM 742 C C . ASP A 1 92 ? 9.290 2.739 4.382 1.00 83.25 92 ASP A C 1
ATOM 744 O O . ASP A 1 92 ? 10.253 3.116 3.703 1.00 83.25 92 ASP A O 1
ATOM 748 N N . VAL A 1 93 ? 9.355 1.628 5.125 1.00 80.75 93 VAL A N 1
ATOM 749 C CA . VAL A 1 93 ? 10.536 0.742 5.145 1.00 80.75 93 VAL A CA 1
ATOM 750 C C . VAL A 1 93 ? 10.787 0.148 3.756 1.00 80.75 93 VAL A C 1
ATOM 752 O O . VAL A 1 93 ? 11.883 0.291 3.201 1.00 80.75 93 VAL A O 1
ATOM 755 N N . ASN A 1 94 ? 9.755 -0.443 3.149 1.00 76.94 94 ASN A N 1
ATOM 756 C CA . ASN A 1 94 ? 9.854 -1.027 1.812 1.00 76.94 94 ASN A CA 1
ATOM 757 C C . ASN A 1 94 ? 10.050 0.041 0.732 1.00 76.94 94 ASN A C 1
ATOM 759 O O . ASN A 1 94 ? 10.769 -0.180 -0.239 1.00 76.94 94 ASN A O 1
ATOM 763 N N . TRP A 1 95 ? 9.488 1.234 0.908 1.00 72.75 95 TRP A N 1
ATOM 764 C CA . TRP A 1 95 ? 9.658 2.364 0.005 1.00 72.75 95 TRP A CA 1
ATOM 765 C C . TRP A 1 95 ? 11.113 2.823 -0.030 1.00 72.75 95 TRP A C 1
ATOM 767 O O . TRP A 1 95 ? 11.693 3.006 -1.101 1.00 72.75 95 TRP A O 1
ATOM 777 N N . ASN A 1 96 ? 11.749 2.951 1.131 1.00 64.44 96 ASN A N 1
ATOM 778 C CA . ASN A 1 96 ? 13.159 3.306 1.189 1.00 64.44 96 ASN A CA 1
ATOM 779 C C . ASN A 1 96 ? 14.031 2.222 0.543 1.00 64.44 96 ASN A C 1
ATOM 781 O O . ASN A 1 96 ? 14.958 2.560 -0.190 1.00 64.44 96 ASN A O 1
ATOM 785 N N . PHE A 1 97 ? 13.705 0.941 0.700 1.00 65.31 97 PHE A N 1
ATOM 786 C CA . PHE A 1 97 ? 14.451 -0.138 0.051 1.00 65.31 9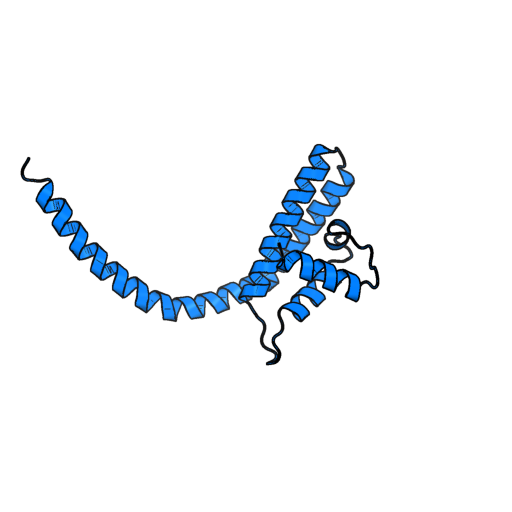7 PHE A CA 1
ATOM 787 C C . PHE A 1 97 ? 14.258 -0.165 -1.480 1.00 65.31 97 PHE A C 1
ATOM 789 O O . PHE A 1 97 ? 15.224 -0.164 -2.245 1.00 65.31 97 PHE A O 1
ATOM 796 N N . ILE A 1 98 ? 13.007 -0.101 -1.941 1.00 60.38 98 ILE A N 1
ATOM 797 C CA . ILE A 1 98 ? 12.624 -0.219 -3.356 1.00 60.38 98 ILE A CA 1
ATOM 798 C C . ILE A 1 98 ? 13.001 1.040 -4.157 1.00 60.38 98 ILE A C 1
ATOM 800 O O . ILE A 1 98 ? 13.344 0.938 -5.338 1.00 60.38 98 ILE A O 1
ATOM 804 N N . PHE A 1 99 ? 12.966 2.231 -3.544 1.00 59.22 99 PHE A N 1
ATOM 805 C CA . PHE A 1 99 ? 13.127 3.506 -4.255 1.00 59.22 99 PHE A CA 1
ATOM 806 C C . PHE A 1 99 ? 14.431 4.256 -3.981 1.00 59.22 99 PHE A C 1
ATOM 808 O O . PHE A 1 99 ? 14.776 5.133 -4.775 1.00 59.22 99 PHE A O 1
ATOM 815 N N . THR A 1 100 ? 15.213 3.907 -2.954 1.00 54.25 100 THR A N 1
ATOM 816 C CA . THR A 1 100 ? 16.571 4.475 -2.797 1.00 54.25 100 THR A CA 1
ATOM 817 C C . THR A 1 100 ? 17.493 4.007 -3.922 1.00 54.25 100 THR A C 1
ATOM 819 O O . THR A 1 100 ? 18.221 4.817 -4.499 1.00 54.25 100 THR A O 1
ATOM 822 N N . LEU A 1 101 ? 17.376 2.743 -4.345 1.00 53.88 101 LEU A N 1
ATOM 823 C CA . LEU A 1 101 ? 18.077 2.230 -5.528 1.00 53.88 101 LEU A CA 1
ATOM 824 C C . LEU A 1 101 ? 17.643 2.951 -6.817 1.00 53.88 101 LEU A C 1
ATOM 826 O O . LEU A 1 101 ? 18.468 3.238 -7.687 1.00 53.88 101 LEU A O 1
ATOM 830 N N . LEU A 1 102 ? 16.364 3.327 -6.921 1.00 51.19 102 LEU A N 1
ATOM 831 C CA . LEU A 1 102 ? 15.850 4.075 -8.070 1.00 51.19 102 LEU A CA 1
ATOM 832 C C . LEU A 1 102 ? 16.306 5.538 -8.072 1.00 51.19 102 LEU A C 1
ATOM 834 O O . LEU A 1 102 ? 16.688 6.028 -9.133 1.00 51.19 102 LEU A O 1
ATOM 838 N N . LYS A 1 103 ? 16.355 6.218 -6.918 1.00 48.75 103 LYS A N 1
ATOM 839 C CA . LYS A 1 103 ? 16.933 7.571 -6.802 1.00 48.75 103 LYS A CA 1
ATOM 840 C C . LYS A 1 103 ? 18.395 7.603 -7.251 1.00 48.75 103 LYS A C 1
ATOM 842 O O . LYS A 1 103 ? 18.766 8.489 -8.011 1.00 48.75 103 LYS A O 1
ATOM 847 N N . LEU A 1 104 ? 19.198 6.598 -6.891 1.00 50.59 104 LEU A N 1
ATOM 848 C CA . LEU A 1 104 ? 20.580 6.477 -7.377 1.00 50.59 104 LEU A CA 1
ATOM 849 C C . LEU A 1 104 ? 20.654 6.286 -8.905 1.00 50.59 104 LEU A C 1
ATOM 851 O O . LEU A 1 104 ? 21.543 6.831 -9.558 1.00 50.59 104 LEU A O 1
ATOM 855 N N . SER A 1 105 ? 19.700 5.562 -9.501 1.00 48.56 105 SER A N 1
ATOM 856 C CA . SER A 1 105 ? 19.633 5.369 -10.960 1.00 48.56 105 SER A CA 1
ATOM 857 C C . SER A 1 105 ? 19.131 6.600 -11.734 1.00 48.56 105 SER A C 1
ATOM 859 O O . SER A 1 105 ? 19.518 6.805 -12.886 1.00 48.56 105 SER A O 1
ATOM 861 N N . VAL A 1 106 ? 18.292 7.436 -11.111 1.00 51.44 106 VAL A N 1
ATOM 862 C CA . VAL A 1 106 ? 17.803 8.701 -11.683 1.00 51.44 106 VAL A CA 1
ATOM 863 C C . VAL A 1 106 ? 18.860 9.798 -11.544 1.00 51.44 106 VAL A C 1
ATOM 865 O O . VAL A 1 106 ? 19.099 10.511 -12.515 1.00 51.44 106 VAL A O 1
ATOM 868 N N . ASN A 1 107 ? 19.592 9.849 -10.427 1.00 45.25 107 ASN A N 1
ATOM 869 C CA . ASN A 1 107 ? 20.699 10.792 -10.236 1.00 45.25 107 ASN A CA 1
ATOM 870 C C . ASN A 1 107 ? 21.832 10.586 -11.257 1.00 45.25 107 ASN A C 1
ATOM 872 O O . ASN A 1 107 ? 22.405 11.559 -11.733 1.00 45.25 107 ASN A O 1
ATOM 876 N N . LYS A 1 108 ? 22.085 9.349 -11.711 1.00 44.78 108 LYS A N 1
ATOM 877 C CA . LYS A 1 108 ? 23.008 9.098 -12.838 1.00 44.78 108 LYS A CA 1
ATOM 878 C C . LYS A 1 108 ? 22.545 9.714 -14.165 1.00 44.78 108 LYS A C 1
ATOM 880 O O . LYS A 1 108 ? 23.370 10.003 -15.024 1.00 44.78 108 LYS A O 1
ATOM 885 N N . ARG A 1 109 ? 21.237 9.924 -14.362 1.00 43.03 109 ARG A N 1
ATOM 886 C CA . ARG A 1 109 ? 20.704 10.654 -15.527 1.00 43.03 109 ARG A CA 1
ATOM 887 C C . ARG A 1 109 ? 20.749 12.170 -15.331 1.00 43.03 109 ARG A C 1
ATOM 889 O O . ARG A 1 109 ? 20.902 12.895 -16.311 1.00 43.03 109 ARG A O 1
ATOM 896 N N . GLU A 1 110 ? 20.664 12.644 -14.091 1.00 42.53 110 GLU A N 1
ATOM 897 C CA . GLU A 1 110 ? 20.793 14.065 -13.755 1.00 42.53 110 GLU A CA 1
ATOM 898 C C . GLU A 1 110 ? 22.244 14.567 -13.762 1.00 42.53 110 GLU A C 1
ATOM 900 O O . GLU A 1 110 ? 22.451 15.746 -14.012 1.00 42.53 110 GLU A O 1
ATOM 905 N N . GLU A 1 111 ? 23.265 13.717 -13.625 1.00 42.78 111 GLU A N 1
ATOM 906 C CA . GLU A 1 111 ? 24.656 14.143 -13.880 1.00 42.78 111 GLU A CA 1
ATOM 907 C C . GLU A 1 111 ? 24.915 14.435 -15.373 1.00 42.78 111 GLU A C 1
ATOM 909 O O . GLU A 1 111 ? 25.668 15.350 -15.722 1.00 42.78 111 GLU A O 1
ATOM 914 N N . VAL A 1 112 ? 24.218 13.732 -16.272 1.00 45.16 112 VAL A N 1
ATOM 915 C CA . VAL A 1 112 ? 24.329 13.937 -17.728 1.00 45.16 112 VAL A CA 1
ATOM 916 C C . VAL A 1 112 ? 23.452 15.102 -18.217 1.00 45.16 112 VAL A C 1
ATOM 918 O O . VAL A 1 112 ? 23.834 15.807 -19.145 1.00 45.16 112 VAL A O 1
ATOM 921 N N . PHE A 1 113 ? 22.301 15.363 -17.584 1.00 37.81 113 PHE A N 1
ATOM 922 C CA . PHE A 1 113 ? 21.418 16.487 -17.954 1.00 37.81 113 PHE A CA 1
ATOM 923 C C . PHE A 1 113 ? 21.659 17.778 -17.148 1.00 37.81 113 PHE A C 1
ATOM 925 O O . PHE A 1 113 ? 21.436 18.880 -17.654 1.00 37.81 113 PHE A O 1
ATOM 932 N N . GLY A 1 114 ? 22.144 17.667 -15.912 1.00 35.72 114 GLY A N 1
ATOM 933 C CA . GLY A 1 114 ? 22.432 18.790 -15.018 1.00 35.72 114 GLY A CA 1
ATOM 934 C C . GLY A 1 114 ? 23.673 19.576 -15.429 1.00 35.72 114 GLY A C 1
ATOM 935 O O . GLY A 1 114 ? 23.703 20.790 -15.256 1.00 35.72 114 GLY A O 1
ATOM 936 N N . SER A 1 115 ? 24.655 18.934 -16.066 1.00 42.59 115 SER A N 1
ATOM 937 C CA . SER A 1 115 ? 25.840 19.610 -16.610 1.00 42.59 115 SER A CA 1
ATOM 938 C C . SER A 1 115 ? 25.520 20.495 -17.825 1.00 42.59 115 SER A C 1
ATOM 940 O O . SER A 1 115 ? 26.153 21.536 -17.999 1.00 42.59 115 SER A O 1
ATOM 942 N N . HIS A 1 116 ? 24.485 20.175 -18.612 1.00 40.47 116 HIS A N 1
ATOM 943 C CA . HIS A 1 116 ? 24.124 20.967 -19.795 1.00 40.47 116 HIS A CA 1
ATOM 944 C C . HIS A 1 116 ? 23.192 22.155 -19.487 1.00 40.47 116 HIS A C 1
ATOM 946 O O . HIS A 1 116 ? 23.350 23.227 -20.076 1.00 40.47 116 HIS A O 1
ATOM 952 N N . LEU A 1 117 ? 22.261 22.008 -18.533 1.00 42.09 117 LEU A N 1
ATOM 953 C CA . LEU A 1 117 ? 21.327 23.078 -18.141 1.00 42.09 117 LEU A CA 1
ATOM 954 C C . LEU A 1 117 ? 21.907 24.045 -17.098 1.00 42.09 117 LEU A C 1
ATOM 956 O O . LEU A 1 117 ? 21.643 25.246 -17.188 1.00 42.09 117 LEU A O 1
ATOM 960 N N . LEU A 1 118 ? 22.765 23.588 -16.172 1.00 41.47 118 LEU A N 1
ATOM 961 C CA . LEU A 1 118 ? 23.485 24.508 -15.276 1.00 41.47 118 LEU A CA 1
ATOM 962 C C . LEU A 1 118 ? 24.508 25.365 -16.031 1.00 41.47 118 LEU A C 1
ATOM 964 O O . LEU A 1 118 ? 24.760 26.494 -15.613 1.00 41.47 118 LEU A O 1
ATOM 968 N N . CYS A 1 119 ? 25.044 24.893 -17.163 1.00 42.44 119 CYS A N 1
ATOM 969 C CA . CYS A 1 119 ? 25.923 25.701 -18.012 1.00 42.44 119 CYS A CA 1
ATOM 970 C C . CYS A 1 119 ? 25.152 26.825 -18.740 1.00 42.44 119 CYS A C 1
ATOM 972 O O . CYS A 1 119 ? 25.643 27.950 -18.834 1.00 42.44 119 CYS A O 1
ATOM 974 N N . GLN A 1 120 ? 23.903 26.584 -19.162 1.00 41.97 120 GLN A N 1
ATOM 975 C CA . GLN A 1 120 ? 23.074 27.623 -19.796 1.00 41.97 120 GLN A CA 1
ATOM 976 C C . GLN A 1 120 ? 22.444 28.614 -18.801 1.00 41.97 120 GLN A C 1
ATOM 978 O O . GLN A 1 120 ? 22.362 29.813 -19.088 1.00 41.97 120 GLN A O 1
ATOM 983 N N . LEU A 1 121 ? 22.055 28.163 -17.604 1.00 41.16 121 LEU A N 1
ATOM 984 C CA . LEU A 1 121 ? 21.498 29.051 -16.575 1.00 41.16 121 LEU A CA 1
ATOM 985 C C . LEU A 1 121 ? 22.567 29.901 -15.867 1.00 41.16 121 LEU A C 1
ATOM 987 O O . LEU A 1 121 ? 22.275 31.032 -15.481 1.00 41.16 121 LEU A O 1
ATOM 991 N N . LYS A 1 122 ? 23.828 29.444 -15.772 1.00 36.84 122 LYS A N 1
ATOM 992 C CA . LYS A 1 122 ? 24.926 30.298 -15.271 1.00 36.84 122 LYS A CA 1
ATOM 993 C C . LYS A 1 122 ? 25.300 31.430 -16.232 1.00 36.84 122 LYS A C 1
ATOM 995 O O . LYS A 1 122 ? 25.626 32.516 -15.757 1.00 36.84 122 LYS A O 1
ATOM 1000 N N . MET A 1 123 ? 25.209 31.231 -17.551 1.00 42.50 123 MET A N 1
ATOM 1001 C CA . MET A 1 123 ? 25.519 32.304 -18.511 1.00 42.50 123 MET A CA 1
ATOM 1002 C C . MET A 1 123 ? 24.437 33.393 -18.578 1.00 42.50 123 MET A C 1
ATOM 1004 O O . MET A 1 123 ? 24.754 34.562 -18.790 1.00 42.50 123 MET A O 1
ATOM 1008 N N . THR A 1 124 ? 23.168 33.059 -18.333 1.00 46.25 124 THR A N 1
ATOM 1009 C CA . THR A 1 124 ? 22.070 34.045 -18.359 1.00 46.25 124 THR A CA 1
ATOM 1010 C C . THR A 1 124 ? 21.936 34.845 -17.055 1.00 46.25 124 THR A C 1
ATOM 1012 O O . THR A 1 124 ? 21.518 36.008 -17.091 1.00 46.25 124 THR A O 1
ATOM 1015 N N . PHE A 1 125 ? 22.374 34.300 -15.914 1.00 39.88 125 PHE A N 1
ATOM 1016 C CA . PHE A 1 125 ? 22.377 35.029 -14.636 1.00 39.88 125 PHE A CA 1
ATOM 1017 C C . PHE A 1 125 ? 23.552 36.011 -14.468 1.00 39.88 125 PHE A C 1
ATOM 1019 O O . PHE A 1 125 ? 23.409 37.013 -13.767 1.00 39.88 125 PHE A O 1
ATOM 1026 N N . GLN A 1 126 ? 24.692 35.804 -15.142 1.00 43.53 126 GLN A N 1
ATOM 1027 C CA . GLN A 1 126 ? 25.795 36.780 -15.096 1.00 43.53 126 GLN A CA 1
ATOM 1028 C C . GLN A 1 126 ? 25.533 38.038 -15.940 1.00 43.53 126 GLN A C 1
ATOM 1030 O O . GLN A 1 126 ? 25.992 39.120 -15.578 1.00 43.53 126 GLN A O 1
ATOM 1035 N N . LEU A 1 127 ? 24.761 37.936 -17.027 1.00 45.84 127 LEU A N 1
ATOM 1036 C CA . LEU A 1 127 ? 24.459 39.085 -17.891 1.00 45.84 127 LEU A CA 1
ATOM 1037 C C . LEU A 1 127 ? 23.312 39.960 -17.357 1.00 45.84 127 LEU A C 1
ATOM 1039 O O . LEU A 1 127 ? 23.313 41.174 -17.560 1.00 45.84 127 LEU A O 1
ATOM 1043 N N . SER A 1 128 ? 22.362 39.384 -16.618 1.00 47.81 128 SER A N 1
ATOM 1044 C CA . SER A 1 128 ? 21.213 40.118 -16.062 1.00 47.81 128 SER A CA 1
ATOM 1045 C C . SER A 1 128 ? 21.540 40.872 -14.762 1.00 47.81 128 SER A C 1
ATOM 1047 O O . SER A 1 128 ? 21.000 41.958 -14.534 1.00 47.81 128 SER A O 1
ATOM 1049 N N . GLY A 1 129 ? 22.489 40.383 -13.953 1.00 43.91 129 GLY A N 1
ATOM 1050 C CA . GLY A 1 129 ? 22.948 41.074 -12.739 1.00 43.91 129 GLY A CA 1
ATOM 1051 C C . GLY A 1 129 ? 23.706 42.384 -13.007 1.00 43.91 129 GLY A C 1
ATOM 1052 O O . GLY A 1 129 ? 23.562 43.350 -12.258 1.00 43.91 129 GLY A O 1
ATOM 1053 N N . ILE A 1 130 ? 24.456 42.466 -14.112 1.00 51.88 130 ILE A N 1
ATOM 1054 C CA . ILE A 1 130 ? 25.228 43.670 -14.475 1.00 51.88 130 ILE A CA 1
ATOM 1055 C C . ILE A 1 130 ? 24.307 44.806 -14.955 1.00 51.88 130 ILE A C 1
ATOM 1057 O O . ILE A 1 130 ? 24.562 45.978 -14.666 1.00 51.88 130 ILE A O 1
ATOM 1061 N N . ILE A 1 131 ? 23.206 44.483 -15.641 1.00 54.56 131 ILE A N 1
ATOM 1062 C CA . ILE A 1 131 ? 22.259 45.489 -16.153 1.00 54.56 131 ILE A CA 1
ATOM 1063 C C . ILE A 1 131 ? 21.411 46.072 -15.015 1.00 54.56 131 ILE A C 1
ATOM 1065 O O . ILE A 1 131 ? 21.166 47.281 -14.986 1.00 54.56 131 ILE A O 1
ATOM 1069 N N . PHE A 1 132 ? 21.010 45.250 -14.041 1.00 45.94 132 PHE A N 1
ATOM 1070 C CA . PHE A 1 132 ? 20.205 45.719 -12.912 1.00 45.94 132 PHE A CA 1
ATOM 1071 C C . PHE A 1 132 ? 21.001 46.636 -11.967 1.00 45.94 132 PHE A C 1
ATOM 1073 O O . PHE A 1 132 ? 20.484 47.660 -11.520 1.00 45.94 132 PHE A O 1
ATOM 1080 N N . TRP A 1 133 ? 22.290 46.355 -11.743 1.00 43.03 133 TRP A N 1
ATOM 1081 C CA . TRP A 1 133 ? 23.129 47.170 -10.854 1.00 43.03 133 TRP A CA 1
ATOM 1082 C C . TRP A 1 133 ? 23.492 48.546 -11.439 1.00 43.03 133 TRP A C 1
ATOM 1084 O O . TRP A 1 133 ? 23.604 49.528 -10.705 1.00 43.03 133 TRP A O 1
ATOM 1094 N N . LYS A 1 134 ? 23.594 48.670 -12.771 1.00 46.31 134 LYS A N 1
ATOM 1095 C CA . LYS A 1 134 ? 23.855 49.961 -13.438 1.00 46.31 134 LYS A CA 1
ATOM 1096 C C . LYS A 1 134 ? 22.663 50.925 -13.383 1.00 46.31 134 LYS A C 1
ATOM 1098 O O . LYS A 1 134 ? 22.863 52.135 -13.438 1.00 46.31 134 LYS A O 1
ATOM 1103 N N . LYS A 1 135 ? 21.435 50.414 -13.240 1.00 45.62 135 LYS A N 1
ATOM 1104 C CA . LYS A 1 135 ? 20.208 51.230 -13.201 1.00 45.62 135 LYS A CA 1
ATOM 1105 C C . LYS A 1 135 ? 19.908 51.823 -11.817 1.00 45.62 135 LYS A C 1
ATOM 1107 O O . LYS A 1 135 ? 19.131 52.766 -11.727 1.00 45.62 135 LYS A O 1
ATOM 1112 N N . TRP A 1 136 ? 20.545 51.316 -10.760 1.00 46.34 136 TRP A N 1
ATOM 1113 C CA . TRP A 1 136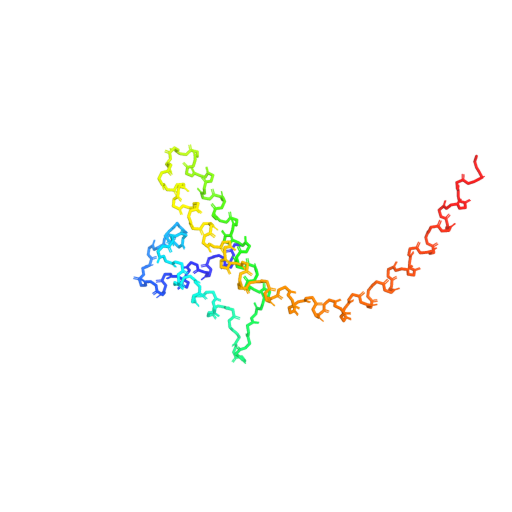 ? 20.310 51.748 -9.374 1.00 46.34 136 TRP A CA 1
ATOM 1114 C C . TRP A 1 136 ? 21.335 52.763 -8.835 1.00 46.34 136 TRP A C 1
ATOM 1116 O O . TRP A 1 136 ? 21.184 53.232 -7.716 1.00 46.34 136 TRP A O 1
ATOM 1126 N N . ARG A 1 137 ? 22.370 53.121 -9.612 1.00 41.53 137 ARG A N 1
ATOM 1127 C CA . ARG A 1 137 ? 23.428 54.065 -9.188 1.00 41.53 137 ARG A CA 1
ATOM 1128 C C . ARG A 1 137 ? 23.231 55.512 -9.682 1.00 41.53 137 ARG A C 1
ATOM 1130 O O . ARG A 1 137 ? 23.955 56.393 -9.247 1.00 41.53 137 ARG A O 1
ATOM 1137 N N . ASN A 1 138 ? 22.269 55.772 -10.569 1.00 48.31 138 ASN A N 1
ATOM 1138 C CA . ASN A 1 138 ? 21.990 57.114 -11.113 1.00 48.31 138 ASN A CA 1
ATOM 1139 C C . ASN A 1 138 ? 20.627 57.660 -10.651 1.00 48.31 138 ASN A C 1
ATOM 1141 O O . ASN A 1 138 ? 19.865 58.205 -11.452 1.00 48.31 138 ASN A O 1
ATOM 1145 N N . LYS A 1 139 ? 20.297 57.481 -9.372 1.00 45.62 139 LYS A N 1
ATOM 1146 C CA . LYS A 1 139 ? 19.167 58.156 -8.737 1.00 45.62 139 LYS A CA 1
ATOM 1147 C C . LYS A 1 139 ? 19.566 58.668 -7.367 1.00 45.62 139 LYS A C 1
ATOM 1149 O O . LYS A 1 139 ? 20.313 57.931 -6.690 1.00 45.62 139 LYS A O 1
#

Mean predicted aligned error: 13.32 Å

Foldseek 3Di:
DVLVVVLVVLLCVQVVNPPDDPLNCLFPVCVVVSVVSLQVVQADPVRDGVLVSSVVVVVVVLVVLVVVLVVCVVVVVVVSNVRSVVSNVVSVVVCCVVCVVVVVVVVVVCVVVVVVVVVVVVVVVVVVVVVVVVVPPPD